Protein AF-A0A6A4GBR6-F1 (afdb_monomer_lite)

pLDDT: mean 78.92, std 17.14, range [41.56, 96.44]

Organism: NCBI:txid1447944

Sequence (60 aa):
GLEKYRPHSGASMQLLKRYPKRNFFISNFIK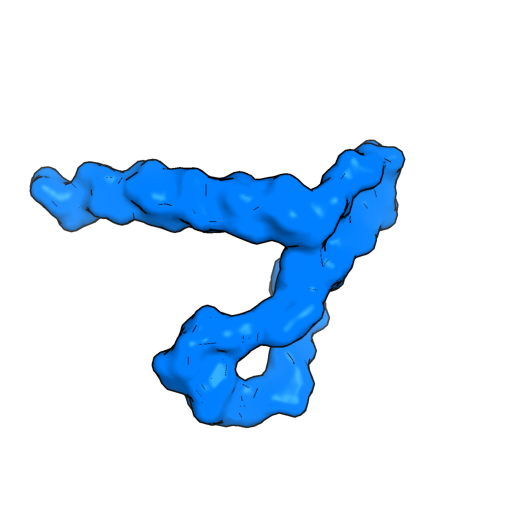ERTGYDRSPKQVGSRLQQLKDSCQSEQSK

InterPro domains:
  IPR000818 TEA/ATTS domain [PF01285] (1-52)
  IPR000818 TEA/ATTS domain [PS51088] (1-57)
  IPR038096 TEA/ATTS domain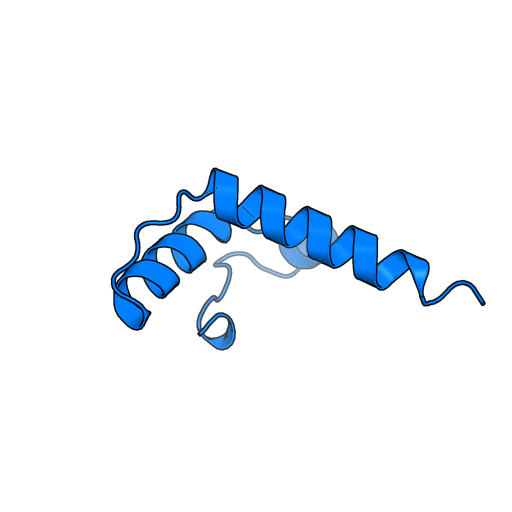 superfamily [G3DSA:6.10.20.40] (1-59)

Structure (mmCIF, N/CA/C/O backbone):
data_AF-A0A6A4GBR6-F1
#
_entry.id   AF-A0A6A4GBR6-F1
#
loop_
_atom_site.group_PDB
_atom_site.id
_atom_site.type_symbol
_atom_site.label_atom_id
_atom_site.label_alt_id
_atom_site.label_comp_id
_atom_site.label_asym_id
_atom_site.label_entity_id
_atom_site.label_seq_id
_atom_site.pdbx_PDB_ins_code
_atom_site.Cartn_x
_atom_site.Cartn_y
_atom_site.Cartn_z
_atom_site.occupancy
_atom_site.B_iso_or_equiv
_atom_site.auth_seq_id
_atom_site.auth_comp_id
_atom_site.auth_asym_id
_atom_site.auth_atom_id
_atom_site.pdbx_PDB_model_num
ATOM 1 N N . GLY A 1 1 ? 2.293 -11.968 0.850 1.00 54.03 1 GLY A N 1
ATOM 2 C CA . GLY A 1 1 ? 1.437 -11.104 -0.002 1.00 54.03 1 GLY A CA 1
ATOM 3 C C . GLY A 1 1 ? 2.274 -10.136 -0.814 1.00 54.03 1 GLY A C 1
ATOM 4 O O . GLY A 1 1 ? 2.400 -10.315 -2.018 1.00 54.03 1 GLY A O 1
ATOM 5 N N . LEU A 1 2 ? 2.927 -9.185 -0.135 1.00 53.97 2 LEU A N 1
ATOM 6 C CA . LEU A 1 2 ? 3.970 -8.313 -0.705 1.00 53.97 2 LEU A CA 1
ATOM 7 C C . LEU A 1 2 ? 5.120 -9.079 -1.374 1.00 53.97 2 LEU A C 1
ATOM 9 O O . LEU A 1 2 ? 5.712 -8.587 -2.321 1.00 53.97 2 LEU A O 1
ATOM 13 N N . GLU A 1 3 ? 5.400 -10.291 -0.906 1.00 57.03 3 GLU A N 1
ATOM 14 C CA . GLU A 1 3 ? 6.469 -11.167 -1.406 1.00 57.03 3 GLU A CA 1
ATOM 15 C C . GLU A 1 3 ? 6.259 -11.624 -2.858 1.00 57.03 3 GLU A C 1
ATOM 17 O O . GLU A 1 3 ? 7.196 -12.058 -3.516 1.00 57.03 3 GLU A O 1
ATOM 22 N N . LYS A 1 4 ? 5.030 -11.494 -3.381 1.00 61.19 4 LYS A N 1
ATOM 23 C CA . LYS A 1 4 ? 4.705 -11.771 -4.788 1.00 61.19 4 LYS A CA 1
ATOM 24 C C . LYS A 1 4 ? 4.880 -10.550 -5.695 1.00 61.19 4 LYS A C 1
ATOM 26 O O . LYS A 1 4 ? 4.824 -10.686 -6.914 1.00 61.19 4 LYS A O 1
ATOM 31 N N . TYR A 1 5 ? 5.068 -9.355 -5.131 1.00 64.69 5 TYR A N 1
ATOM 32 C CA . TYR A 1 5 ? 5.309 -8.157 -5.924 1.00 64.69 5 TYR A CA 1
ATOM 33 C C . TYR A 1 5 ? 6.754 -8.164 -6.425 1.00 64.69 5 TYR A C 1
ATOM 35 O O . TYR A 1 5 ? 7.689 -7.863 -5.684 1.00 64.69 5 TYR A O 1
ATOM 43 N N . ARG A 1 6 ? 6.930 -8.484 -7.707 1.00 61.72 6 ARG A N 1
ATOM 44 C CA . ARG A 1 6 ? 8.208 -8.339 -8.402 1.00 61.72 6 ARG A CA 1
ATOM 45 C C . ARG A 1 6 ? 8.136 -7.080 -9.273 1.00 61.72 6 ARG A C 1
ATOM 47 O O . ARG A 1 6 ? 7.395 -7.085 -10.257 1.00 61.72 6 ARG A O 1
ATOM 54 N N . PRO A 1 7 ? 8.836 -5.983 -8.934 1.00 61.28 7 PRO A N 1
ATOM 55 C CA . PRO A 1 7 ? 8.923 -4.848 -9.845 1.00 61.28 7 PRO A CA 1
ATOM 56 C C . PRO A 1 7 ? 9.580 -5.325 -11.149 1.00 61.28 7 PRO A C 1
ATOM 58 O O . PRO A 1 7 ? 10.631 -5.959 -11.115 1.00 61.28 7 PRO A O 1
ATOM 61 N N . HIS A 1 8 ? 8.956 -5.048 -12.295 1.00 60.66 8 HIS A N 1
ATOM 62 C CA . HIS A 1 8 ? 9.411 -5.490 -13.623 1.00 60.66 8 HIS A CA 1
ATOM 63 C C . HIS A 1 8 ? 10.655 -4.730 -14.128 1.00 60.66 8 HIS A C 1
ATOM 65 O O . HIS A 1 8 ? 10.882 -4.604 -15.324 1.00 60.66 8 HIS A O 1
ATOM 71 N N . SER A 1 9 ? 11.471 -4.163 -13.248 1.00 53.94 9 SER A N 1
ATOM 72 C CA . SER A 1 9 ? 12.528 -3.259 -13.687 1.00 53.94 9 SER A CA 1
ATOM 73 C C . SER A 1 9 ? 13.759 -3.432 -12.811 1.00 53.94 9 SER A C 1
ATOM 75 O O . SER A 1 9 ? 13.655 -3.487 -11.586 1.00 53.94 9 SER A O 1
ATOM 77 N N . GLY A 1 10 ? 14.890 -3.639 -13.494 1.00 63.06 10 GLY A N 1
ATOM 78 C CA . GLY A 1 10 ? 16.143 -4.176 -12.966 1.00 63.06 10 GLY A CA 1
ATOM 79 C C . GLY A 1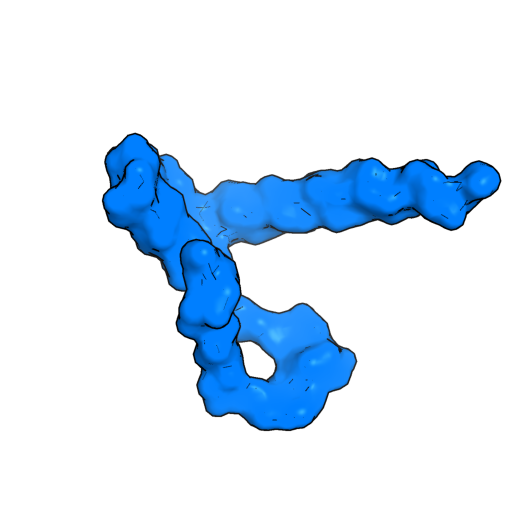 10 ? 16.841 -3.319 -11.906 1.00 63.06 10 GLY A C 1
ATOM 80 O O . GLY A 1 10 ? 16.243 -2.441 -11.287 1.00 63.06 10 GLY A O 1
ATOM 81 N N . ALA A 1 11 ? 18.135 -3.590 -11.703 1.00 57.22 11 ALA A N 1
ATOM 82 C CA . ALA A 1 11 ? 18.981 -3.056 -10.625 1.00 57.22 11 ALA A CA 1
ATOM 83 C C . ALA A 1 11 ? 18.857 -1.533 -10.371 1.00 57.22 11 ALA A C 1
ATOM 85 O O . ALA A 1 11 ? 19.006 -1.075 -9.238 1.00 57.22 11 ALA A O 1
ATOM 86 N N . SER A 1 12 ? 18.498 -0.746 -11.389 1.00 58.53 12 SER A N 1
ATOM 87 C CA . SER A 1 12 ? 18.266 0.699 -11.288 1.00 58.53 12 SER A CA 1
ATOM 88 C C . SER A 1 12 ? 17.090 1.098 -10.381 1.00 58.53 12 SER A C 1
ATOM 90 O O . SER A 1 12 ? 17.136 2.157 -9.756 1.00 58.53 12 SER A O 1
ATOM 92 N N . MET A 1 13 ? 16.046 0.272 -10.239 1.00 57.03 13 MET A N 1
ATOM 93 C CA . MET A 1 13 ? 14.889 0.601 -9.389 1.00 57.03 13 MET A CA 1
ATOM 94 C C . MET A 1 13 ? 15.181 0.500 -7.899 1.00 57.03 13 MET A C 1
ATOM 96 O O . MET A 1 13 ? 14.676 1.307 -7.115 1.00 57.03 13 MET A O 1
ATOM 100 N N . GLN A 1 14 ? 15.987 -0.492 -7.514 1.00 60.91 14 GLN A N 1
ATOM 101 C CA . GLN A 1 14 ? 16.422 -0.665 -6.132 1.00 60.91 14 GLN A CA 1
ATOM 102 C C . GLN A 1 14 ? 17.334 0.490 -5.715 1.00 60.91 14 GLN A C 1
ATOM 104 O O . GLN A 1 14 ? 17.144 1.048 -4.635 1.00 60.91 14 GLN A O 1
ATOM 109 N N . LEU A 1 15 ? 18.230 0.922 -6.613 1.00 61.50 15 LEU A N 1
ATOM 110 C CA . LEU A 1 15 ? 19.088 2.087 -6.400 1.00 61.50 15 LEU A CA 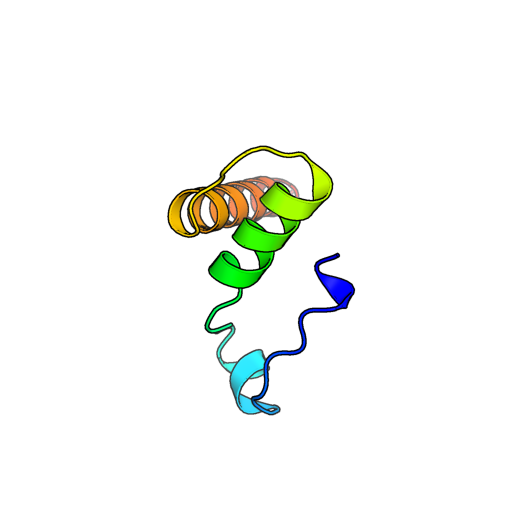1
ATOM 111 C C . LEU A 1 15 ? 18.271 3.381 -6.228 1.00 61.50 15 LEU A C 1
ATOM 113 O O . LEU A 1 15 ? 18.546 4.176 -5.333 1.00 61.50 15 LEU A O 1
ATOM 117 N N . LEU A 1 16 ? 17.215 3.564 -7.029 1.00 68.25 16 LEU A N 1
ATOM 118 C CA . LEU A 1 16 ? 16.374 4.767 -6.999 1.00 68.25 16 LEU A CA 1
ATOM 119 C C . LEU A 1 16 ? 15.246 4.721 -5.948 1.00 68.25 16 LEU A C 1
ATOM 121 O O . LEU A 1 16 ? 14.512 5.697 -5.794 1.00 68.25 16 LEU A O 1
ATOM 125 N N . LYS A 1 17 ? 15.069 3.590 -5.244 1.00 70.19 17 LYS A N 1
ATOM 126 C CA . LYS A 1 17 ? 13.993 3.337 -4.260 1.00 70.19 17 LYS A CA 1
ATOM 127 C C . LYS A 1 17 ? 12.578 3.637 -4.787 1.00 70.19 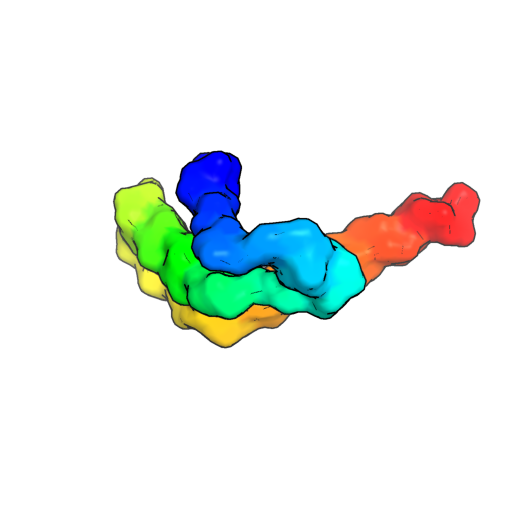17 LYS A C 1
ATOM 129 O O . LYS A 1 17 ? 11.672 3.955 -4.011 1.00 70.19 17 LYS A O 1
ATOM 134 N N . ARG A 1 18 ? 12.358 3.527 -6.102 1.00 76.94 18 ARG A N 1
ATOM 135 C CA . ARG A 1 18 ? 11.049 3.753 -6.741 1.00 76.94 18 ARG A CA 1
ATOM 136 C C . ARG A 1 18 ? 10.413 2.421 -7.117 1.00 76.94 18 ARG A C 1
ATOM 138 O O . ARG A 1 18 ? 11.024 1.608 -7.796 1.00 76.94 18 ARG A O 1
ATOM 145 N N . TYR A 1 19 ? 9.153 2.236 -6.723 1.00 79.69 19 TYR A N 1
ATOM 146 C CA . TYR A 1 19 ? 8.390 1.011 -6.979 1.00 79.69 19 TYR A CA 1
ATOM 147 C C . TYR A 1 19 ? 7.041 1.354 -7.640 1.00 79.69 19 TYR A C 1
ATOM 149 O O . TYR A 1 19 ? 6.039 1.536 -6.939 1.00 79.69 19 TYR A O 1
ATOM 157 N N . PRO A 1 20 ? 6.998 1.501 -8.978 1.00 84.38 20 PRO A N 1
ATOM 158 C CA . PRO A 1 20 ? 5.781 1.843 -9.708 1.00 84.38 20 PRO A CA 1
ATOM 159 C C . PRO A 1 20 ? 4.683 0.816 -9.468 1.00 84.38 20 PRO A C 1
ATOM 161 O O . PRO A 1 20 ? 4.947 -0.375 -9.422 1.00 84.38 20 PRO A O 1
ATOM 164 N N . LYS A 1 21 ? 3.432 1.260 -9.334 1.00 86.94 21 LYS A N 1
ATOM 165 C CA . LYS A 1 21 ? 2.269 0.387 -9.080 1.00 86.94 21 LYS A CA 1
ATOM 166 C C . LYS A 1 21 ? 2.330 -0.445 -7.783 1.00 86.94 21 LYS A C 1
ATOM 168 O O . LYS A 1 21 ? 1.357 -1.137 -7.501 1.00 86.94 21 LYS A O 1
ATOM 173 N N . ARG A 1 22 ? 3.361 -0.316 -6.930 1.00 91.00 22 ARG A N 1
ATOM 174 C CA . ARG A 1 22 ? 3.431 -0.987 -5.612 1.00 91.00 22 ARG A CA 1
ATOM 175 C C . ARG A 1 22 ? 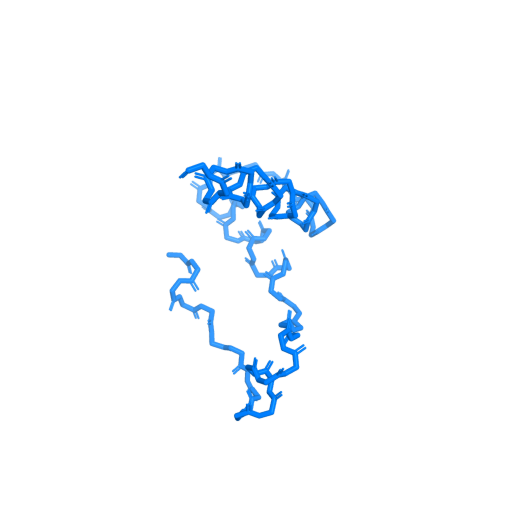2.165 -0.762 -4.793 1.00 91.00 22 ARG A C 1
ATOM 177 O O . ARG A 1 22 ? 1.552 -1.706 -4.315 1.00 91.00 22 ARG A O 1
ATOM 184 N N . ASN A 1 23 ? 1.750 0.492 -4.645 1.00 93.31 23 ASN A N 1
ATOM 185 C CA . ASN A 1 23 ? 0.601 0.813 -3.800 1.00 93.31 23 ASN A CA 1
ATOM 186 C C . ASN A 1 23 ? -0.723 0.307 -4.402 1.00 93.31 23 ASN A C 1
ATOM 188 O O . ASN A 1 23 ? -1.628 -0.040 -3.652 1.00 93.31 23 ASN A O 1
ATOM 192 N N . PHE A 1 24 ? -0.824 0.237 -5.734 1.00 93.06 24 PHE A N 1
ATOM 193 C CA . PHE A 1 24 ? -1.976 -0.349 -6.428 1.00 93.06 24 PHE A CA 1
ATOM 194 C C . PHE A 1 24 ? -2.050 -1.859 -6.198 1.00 93.06 24 PHE A C 1
ATOM 196 O O . PHE A 1 24 ? -3.095 -2.381 -5.832 1.00 93.06 24 PHE A O 1
ATOM 203 N N . PHE A 1 25 ? -0.913 -2.546 -6.312 1.00 93.81 25 PHE A N 1
ATOM 204 C CA . PHE A 1 25 ? -0.827 -3.971 -6.016 1.00 93.81 25 PHE A CA 1
ATOM 205 C C . PHE A 1 25 ? -1.240 -4.282 -4.569 1.00 93.81 25 PHE A C 1
ATOM 207 O O . PHE A 1 25 ? -2.045 -5.175 -4.327 1.00 93.81 25 PHE A O 1
ATOM 214 N N . ILE A 1 26 ? -0.730 -3.515 -3.600 1.00 93.31 26 ILE A N 1
ATOM 215 C CA . ILE A 1 26 ? -1.062 -3.698 -2.179 1.00 93.31 26 ILE A CA 1
ATOM 216 C C . ILE A 1 26 ? -2.544 -3.407 -1.909 1.00 93.31 26 ILE A C 1
ATOM 218 O O . ILE A 1 26 ? -3.175 -4.132 -1.149 1.00 93.31 26 ILE A O 1
ATOM 222 N N . SER A 1 27 ? -3.099 -2.367 -2.533 1.00 95.75 27 SER A N 1
ATOM 223 C CA . SER A 1 27 ? -4.523 -2.025 -2.451 1.00 95.75 27 SER A CA 1
ATOM 224 C C . SER A 1 27 ? -5.412 -3.199 -2.881 1.00 95.75 27 SER A C 1
ATOM 226 O O . SER A 1 27 ? -6.252 -3.641 -2.095 1.00 95.75 27 SER A O 1
ATOM 228 N N . ASN A 1 28 ? -5.152 -3.777 -4.058 1.00 95.25 28 ASN A N 1
ATOM 229 C CA . ASN A 1 28 ? -5.881 -4.953 -4.543 1.00 95.25 28 ASN A CA 1
ATOM 230 C C . ASN A 1 28 ? -5.704 -6.152 -3.611 1.00 95.25 28 ASN A C 1
ATOM 232 O O . ASN A 1 28 ? -6.680 -6.798 -3.253 1.00 95.25 28 ASN A O 1
ATOM 236 N N . PHE A 1 29 ? -4.480 -6.398 -3.139 1.00 94.56 29 PHE A N 1
ATOM 237 C CA . PHE A 1 29 ? -4.206 -7.490 -2.210 1.00 94.56 29 PHE A CA 1
ATOM 238 C C . PHE A 1 29 ? -4.988 -7.358 -0.892 1.00 94.56 29 PHE A C 1
ATOM 240 O O . PHE A 1 29 ? -5.482 -8.353 -0.366 1.00 94.56 29 PHE A O 1
ATOM 247 N N . ILE A 1 30 ? -5.120 -6.142 -0.346 1.00 94.38 30 ILE A N 1
ATOM 248 C CA . ILE A 1 30 ? -5.922 -5.901 0.863 1.00 94.38 30 ILE A CA 1
ATOM 249 C C . ILE A 1 30 ? -7.396 -6.203 0.586 1.00 94.38 30 ILE A C 1
ATOM 251 O O . ILE A 1 30 ? -8.026 -6.881 1.398 1.00 94.38 30 ILE A O 1
ATOM 255 N N . LYS A 1 31 ? -7.926 -5.761 -0.560 1.00 95.56 31 LYS A N 1
ATOM 256 C CA . LYS A 1 31 ? -9.308 -6.048 -0.957 1.00 95.56 31 LYS A CA 1
ATOM 257 C C . LYS A 1 31 ? -9.550 -7.549 -1.109 1.00 95.56 31 LYS A C 1
ATOM 259 O O . LYS A 1 31 ? -10.481 -8.073 -0.513 1.00 95.56 31 LYS A O 1
ATOM 264 N N . GLU A 1 32 ? -8.675 -8.248 -1.826 1.00 96.06 32 GLU A N 1
ATOM 265 C CA . GLU A 1 32 ? -8.760 -9.699 -2.041 1.00 96.06 32 GLU A CA 1
ATOM 266 C C . GLU A 1 32 ? -8.685 -10.497 -0.734 1.00 96.06 32 GLU A C 1
ATOM 268 O O . GLU A 1 32 ? -9.341 -11.524 -0.596 1.00 96.06 32 GLU A O 1
ATOM 273 N N . ARG A 1 33 ? -7.873 -10.051 0.235 1.00 96.44 33 ARG A N 1
ATOM 274 C CA . ARG A 1 33 ? -7.650 -10.791 1.486 1.00 96.44 33 ARG A CA 1
ATOM 275 C C . ARG A 1 33 ? -8.606 -10.446 2.612 1.00 96.44 33 ARG A C 1
ATOM 277 O O . ARG A 1 33 ? -8.886 -11.311 3.432 1.00 96.44 33 ARG A O 1
ATOM 284 N N . THR A 1 34 ? -9.019 -9.189 2.707 1.00 96.00 34 THR A N 1
ATOM 285 C CA . THR A 1 34 ? -9.786 -8.683 3.853 1.00 96.00 34 THR A CA 1
ATOM 286 C C . THR A 1 34 ? -11.199 -8.251 3.478 1.00 96.00 34 THR A C 1
ATOM 288 O O . THR A 1 34 ? -12.003 -8.008 4.368 1.00 96.00 34 THR A O 1
ATOM 291 N N . GLY A 1 35 ? -11.506 -8.126 2.183 1.00 95.00 35 GLY A N 1
ATOM 292 C CA . GLY A 1 35 ? -12.777 -7.598 1.682 1.00 95.00 35 GLY A CA 1
ATOM 293 C C . GLY A 1 35 ? -12.898 -6.073 1.758 1.00 95.00 35 GLY A C 1
ATOM 294 O O . GLY A 1 35 ? -13.839 -5.514 1.205 1.00 95.00 35 GLY A O 1
ATOM 295 N N . TYR A 1 36 ? -11.947 -5.380 2.394 1.00 95.38 36 TYR A N 1
ATOM 296 C CA . TYR A 1 36 ? -11.998 -3.930 2.564 1.00 95.38 36 TYR A CA 1
ATOM 297 C C . TYR A 1 36 ? -11.279 -3.186 1.441 1.00 95.38 36 TYR A C 1
ATOM 299 O O . TYR A 1 36 ? -10.112 -3.447 1.136 1.00 95.38 36 TYR A O 1
ATOM 307 N N . ASP A 1 37 ? -11.942 -2.170 0.898 1.00 94.94 37 ASP A N 1
ATOM 308 C CA . ASP A 1 37 ? -11.340 -1.238 -0.046 1.00 94.94 37 ASP A CA 1
ATOM 309 C C . ASP A 1 37 ? -10.381 -0.270 0.661 1.00 94.94 37 ASP A C 1
ATOM 311 O O . ASP A 1 37 ? -10.736 0.451 1.597 1.00 94.94 37 ASP A O 1
ATOM 315 N N . ARG A 1 38 ? -9.135 -0.226 0.182 1.00 95.25 38 ARG A N 1
ATOM 316 C CA . ARG A 1 38 ? -8.124 0.757 0.589 1.00 95.25 38 ARG A CA 1
ATOM 317 C C . ARG A 1 38 ? -7.526 1.376 -0.653 1.00 95.25 38 ARG A C 1
ATOM 319 O O . ARG A 1 38 ? -7.012 0.655 -1.500 1.00 95.25 38 ARG A O 1
ATOM 326 N N . SER A 1 39 ? -7.554 2.698 -0.773 1.00 96.12 39 SER A N 1
ATOM 327 C CA . SER A 1 39 ? -7.006 3.373 -1.945 1.00 96.12 39 SER A CA 1
ATOM 328 C C . SER A 1 39 ? -5.474 3.288 -1.974 1.00 96.12 39 SER A C 1
ATOM 330 O O . SER A 1 39 ? -4.821 3.292 -0.922 1.00 96.12 39 SER A O 1
ATOM 332 N N . PRO A 1 40 ? -4.850 3.310 -3.164 1.00 93.81 40 PRO A N 1
ATOM 333 C CA . PRO A 1 40 ? -3.393 3.350 -3.278 1.00 93.81 40 PRO A CA 1
ATOM 334 C C . PRO A 1 40 ? -2.748 4.536 -2.534 1.00 93.81 40 PRO A C 1
ATOM 336 O O . PRO A 1 40 ? -1.606 4.438 -2.082 1.00 93.81 40 PRO A O 1
ATOM 339 N N . LYS A 1 41 ? -3.472 5.655 -2.372 1.00 95.12 41 LYS A N 1
ATOM 340 C CA . LYS A 1 41 ? -3.013 6.821 -1.597 1.00 95.12 41 LYS A CA 1
ATOM 341 C C . LYS A 1 41 ? -2.999 6.531 -0.094 1.00 95.12 41 LYS A C 1
ATOM 343 O O . LYS A 1 41 ? -2.006 6.830 0.563 1.00 95.12 41 LYS A O 1
ATOM 348 N N . GLN A 1 42 ? -4.051 5.896 0.429 1.00 95.62 42 GLN A N 1
ATOM 349 C CA . GLN A 1 42 ? -4.122 5.472 1.834 1.00 95.62 42 GLN A CA 1
ATOM 350 C C . GLN A 1 42 ? -2.996 4.490 2.169 1.00 95.62 42 GLN A C 1
ATOM 352 O O . GLN A 1 42 ? -2.306 4.656 3.173 1.00 95.62 42 GLN A O 1
ATOM 357 N N . VAL A 1 43 ? -2.756 3.514 1.287 1.00 95.75 43 VAL A N 1
ATOM 358 C CA . VAL A 1 43 ? -1.640 2.567 1.421 1.00 95.75 43 VAL A CA 1
ATOM 359 C C . VAL A 1 43 ? -0.300 3.303 1.454 1.00 95.75 43 VAL A C 1
ATOM 361 O O . VAL A 1 43 ? 0.522 3.045 2.328 1.00 95.75 43 VAL A O 1
ATOM 364 N N . GLY A 1 44 ? -0.079 4.242 0.528 1.00 93.88 44 GLY A N 1
ATOM 365 C CA . GLY A 1 44 ? 1.154 5.029 0.476 1.00 93.88 44 GLY A CA 1
ATOM 366 C C . GLY A 1 44 ? 1.409 5.829 1.755 1.00 93.88 44 GLY A C 1
ATOM 367 O O . GLY A 1 44 ? 2.503 5.747 2.308 1.00 93.88 44 GLY A O 1
ATOM 368 N N . SER A 1 45 ? 0.394 6.542 2.247 1.00 95.81 45 SER A N 1
ATOM 369 C CA . SER A 1 45 ? 0.476 7.316 3.491 1.00 95.81 45 SER A CA 1
ATOM 370 C C . SER A 1 45 ? 0.782 6.425 4.697 1.00 95.81 45 SER A C 1
ATOM 372 O O . SER A 1 45 ? 1.690 6.729 5.467 1.00 95.81 45 SER A O 1
ATOM 374 N N . ARG A 1 46 ? 0.107 5.273 4.821 1.00 95.12 46 ARG A N 1
ATOM 375 C CA . ARG A 1 46 ? 0.349 4.344 5.932 1.00 95.12 46 ARG A CA 1
ATOM 376 C C . ARG A 1 46 ? 1.764 3.768 5.914 1.00 95.12 46 ARG A C 1
ATOM 378 O O . ARG A 1 46 ? 2.389 3.675 6.962 1.00 95.12 46 ARG A O 1
ATOM 385 N N . LEU A 1 47 ? 2.281 3.404 4.739 1.00 91.94 47 LEU A N 1
ATOM 386 C CA . LEU A 1 47 ? 3.662 2.928 4.602 1.00 91.94 47 LEU A CA 1
ATOM 387 C C . LEU A 1 47 ? 4.685 4.000 4.999 1.00 91.94 47 LEU A C 1
ATOM 389 O O . LEU A 1 47 ? 5.710 3.662 5.582 1.00 91.94 47 LEU A O 1
ATOM 393 N N . GLN A 1 48 ? 4.408 5.272 4.700 1.00 90.62 48 GLN A N 1
ATOM 394 C CA . GLN A 1 48 ? 5.266 6.383 5.107 1.00 90.62 48 GLN A CA 1
ATOM 395 C C . GLN A 1 48 ? 5.260 6.556 6.630 1.00 90.62 48 GLN A C 1
ATOM 397 O O . GLN A 1 48 ? 6.324 6.543 7.233 1.00 90.62 48 GLN A O 1
ATOM 402 N N . GLN A 1 49 ? 4.079 6.575 7.257 1.00 92.25 49 GLN A N 1
ATOM 403 C CA . GLN A 1 49 ? 3.957 6.637 8.719 1.00 92.25 49 GLN A CA 1
ATOM 404 C C . GLN A 1 49 ? 4.719 5.507 9.416 1.00 92.25 49 GLN A C 1
ATOM 406 O O . GLN A 1 49 ? 5.427 5.759 10.381 1.00 92.25 49 GLN A O 1
ATOM 411 N N . LEU A 1 50 ? 4.593 4.270 8.918 1.00 88.75 50 LEU A N 1
ATOM 412 C CA . LEU A 1 50 ? 5.295 3.112 9.479 1.00 88.75 50 LEU A CA 1
ATOM 413 C C . LEU A 1 50 ? 6.816 3.240 9.352 1.00 88.75 50 LEU A C 1
ATOM 415 O O . LEU A 1 50 ? 7.550 2.850 10.256 1.00 88.75 50 LEU A O 1
ATOM 419 N N . LYS A 1 51 ? 7.295 3.789 8.231 1.00 86.75 51 LYS A N 1
ATOM 420 C CA . LYS A 1 51 ? 8.718 4.064 8.038 1.00 86.75 51 LYS A CA 1
ATOM 421 C C . LYS A 1 51 ? 9.203 5.113 9.036 1.00 86.75 51 LYS A C 1
ATOM 423 O O . LYS A 1 51 ? 10.219 4.889 9.684 1.00 86.75 51 LYS A O 1
ATOM 428 N N . ASP A 1 52 ? 8.469 6.211 9.173 1.00 86.44 52 ASP A N 1
ATOM 429 C CA . ASP A 1 52 ? 8.838 7.314 10.060 1.00 86.44 52 ASP A CA 1
ATOM 430 C C . ASP A 1 52 ? 8.815 6.865 11.534 1.00 86.44 52 ASP A C 1
ATOM 432 O O . ASP A 1 52 ? 9.736 7.180 12.283 1.00 86.44 52 ASP A O 1
ATOM 436 N N . SER A 1 53 ? 7.845 6.028 11.932 1.00 84.19 53 SER A N 1
ATOM 437 C CA . SER A 1 53 ? 7.759 5.467 13.290 1.00 84.19 53 SER A CA 1
ATOM 438 C C . SER A 1 53 ? 8.806 4.395 13.600 1.00 84.19 53 SER A C 1
ATOM 440 O O . SER A 1 53 ? 9.110 4.161 14.761 1.00 84.19 53 SER A O 1
ATOM 442 N N . CYS A 1 54 ? 9.351 3.705 12.594 1.00 71.38 54 CYS A N 1
ATOM 443 C CA . CYS A 1 54 ? 10.447 2.751 12.807 1.00 71.38 54 CYS A CA 1
ATOM 444 C C . CYS A 1 54 ? 11.826 3.427 12.824 1.00 71.38 54 CYS A C 1
ATOM 446 O O . CYS A 1 54 ? 12.775 2.844 13.340 1.00 71.38 54 CYS A O 1
ATOM 448 N N . GLN A 1 55 ? 11.959 4.633 12.263 1.00 61.31 55 GLN A N 1
ATOM 449 C CA . GLN A 1 55 ? 13.220 5.380 12.267 1.00 61.31 55 GLN A CA 1
ATOM 450 C C . GLN A 1 55 ? 13.454 6.174 13.560 1.00 61.31 55 GLN A C 1
ATOM 452 O O . GLN A 1 55 ? 14.599 6.512 13.846 1.00 61.31 55 GLN A O 1
ATOM 457 N N . SER A 1 56 ? 12.418 6.429 14.366 1.00 56.41 56 SER A N 1
ATOM 458 C CA . SER A 1 56 ? 12.576 7.076 15.677 1.00 56.41 56 SER A CA 1
ATOM 459 C C . SER A 1 56 ? 13.252 6.184 16.725 1.00 56.41 56 SER A C 1
ATOM 461 O O . SER A 1 56 ? 13.857 6.702 17.657 1.00 56.41 56 SER A O 1
ATOM 463 N N . GLU A 1 57 ? 13.195 4.860 16.556 1.00 54.81 57 GLU A N 1
ATOM 464 C CA . GLU A 1 57 ? 13.651 3.887 17.561 1.00 54.81 57 GLU A CA 1
ATOM 465 C C . GLU A 1 57 ? 15.107 3.414 17.371 1.00 54.81 57 GLU A C 1
ATOM 467 O O . GLU A 1 57 ? 15.627 2.709 18.226 1.00 54.81 57 GLU A O 1
ATOM 472 N N . GLN A 1 58 ? 15.788 3.777 16.274 1.00 53.22 58 GLN A N 1
ATOM 473 C CA . GLN A 1 58 ? 17.182 3.360 16.002 1.00 53.22 58 GLN A CA 1
ATOM 474 C C . GLN A 1 58 ? 18.239 4.430 16.334 1.00 53.22 58 GLN A C 1
ATOM 476 O O . GLN A 1 58 ? 19.413 4.248 16.020 1.00 53.22 58 GLN A O 1
ATOM 481 N N . SER A 1 59 ? 17.838 5.534 16.968 1.00 52.38 59 SER A N 1
ATOM 482 C CA . SER A 1 59 ? 18.726 6.653 17.332 1.00 52.38 59 SER A CA 1
ATOM 483 C C . SER A 1 59 ? 18.930 6.801 18.849 1.00 52.38 59 SER A C 1
ATOM 485 O O . SER A 1 59 ? 19.207 7.906 19.315 1.00 52.38 59 SER A O 1
ATOM 487 N N . LYS A 1 60 ? 18.768 5.725 19.626 1.00 41.56 60 LYS A N 1
ATOM 488 C CA . LYS A 1 60 ? 19.075 5.685 21.064 1.00 41.56 60 LYS A CA 1
ATOM 489 C C . LYS A 1 60 ? 20.098 4.609 21.382 1.00 41.56 60 LYS A C 1
ATOM 491 O O . LYS A 1 60 ? 20.009 3.531 20.758 1.00 41.56 60 LYS A O 1
#

Radius of gyration: 13.53 Å; chains: 1; bounding box: 32×19×35 Å

Secondary structure (DSSP, 8-state):
-GGG---SS-HHHHHHT--TTHHHHHHHHHHHHHS----HHHHHHHHHHHHHHHHTTS--

Foldseek 3Di:
DLVPDDQPDDPVCVVVVDRPCSLVVVQVVCCVPPVDGDDSVNSVVVVVVVVVVVVVPPPD